Protein AF-A0A0M2JS76-F1 (afdb_monomer_lite)

Foldseek 3Di:
DVLQLVLLLVCLVCPPNQDDLVSQLVSQLVVCVVQDDADPLDDPVRVSVLSSVLSSVLSVVLNCVLVVVVVVDPDPCSSVVSSVVSSVSVCCCRVPVRVVVNVVVCVVPVNPDPPDPPPPPPPPDPPDDDDDDDD

pLDDT: mean 81.34, std 17.82, range [35.88, 96.5]

Structure (mmCIF, N/CA/C/O backbone):
data_AF-A0A0M2JS76-F1
#
_entry.id   AF-A0A0M2JS76-F1
#
loop_
_atom_site.group_PDB
_atom_site.id
_atom_site.type_symbol
_atom_site.label_atom_id
_atom_site.label_alt_id
_atom_site.label_comp_id
_atom_site.label_asym_id
_atom_site.label_entity_id
_atom_site.label_seq_id
_atom_site.pdbx_PDB_ins_code
_atom_site.Cartn_x
_atom_site.Cartn_y
_atom_site.Cartn_z
_atom_site.occupancy
_atom_site.B_iso_or_equiv
_atom_site.auth_seq_id
_atom_site.auth_comp_id
_atom_site.auth_asym_id
_atom_site.auth_atom_id
_atom_site.pdbx_PDB_model_num
ATOM 1 N N . MET A 1 1 ? -1.714 -12.093 -1.430 1.00 73.75 1 MET A N 1
ATOM 2 C CA . MET A 1 1 ? -0.597 -12.283 -2.378 1.00 73.75 1 MET A CA 1
ATOM 3 C C . MET A 1 1 ? -0.958 -11.933 -3.815 1.00 73.75 1 MET A C 1
ATOM 5 O O . MET A 1 1 ? -0.377 -10.975 -4.280 1.00 73.75 1 MET A O 1
ATOM 9 N N . ILE A 1 2 ? -1.942 -12.559 -4.484 1.00 87.44 2 ILE A N 1
ATOM 10 C CA . ILE A 1 2 ? -2.278 -12.223 -5.897 1.00 87.44 2 ILE A CA 1
ATOM 11 C C . ILE A 1 2 ? -2.470 -10.710 -6.124 1.00 87.44 2 ILE A C 1
ATOM 13 O O . ILE A 1 2 ? -1.855 -10.136 -7.005 1.00 87.44 2 ILE A O 1
ATOM 17 N N . ARG A 1 3 ? -3.217 -10.028 -5.245 1.00 90.50 3 ARG A N 1
ATOM 18 C CA . ARG A 1 3 ? -3.436 -8.573 -5.348 1.00 90.50 3 ARG A CA 1
ATOM 19 C C . ARG A 1 3 ? -2.178 -7.714 -5.178 1.00 90.50 3 ARG A C 1
ATOM 21 O O . ARG A 1 3 ? -2.154 -6.595 -5.672 1.00 90.50 3 ARG A O 1
ATOM 28 N N . VAL A 1 4 ? -1.184 -8.210 -4.439 1.00 92.38 4 VAL A N 1
ATOM 29 C CA . VAL A 1 4 ? 0.102 -7.524 -4.252 1.00 92.38 4 VAL A CA 1
ATOM 30 C C . VAL A 1 4 ? 0.914 -7.634 -5.536 1.00 92.38 4 VAL A C 1
ATOM 32 O O . VAL A 1 4 ? 1.360 -6.610 -6.041 1.00 92.38 4 VAL A O 1
ATOM 35 N N . VAL A 1 5 ? 0.996 -8.844 -6.101 1.00 92.62 5 VAL A N 1
ATOM 36 C CA . VAL A 1 5 ? 1.643 -9.110 -7.395 1.00 92.62 5 VAL A CA 1
ATOM 37 C C . VAL A 1 5 ? 1.009 -8.255 -8.495 1.00 92.62 5 VAL A C 1
ATOM 39 O O . VAL A 1 5 ? 1.705 -7.478 -9.137 1.00 92.62 5 VAL A O 1
ATOM 42 N N . ASP A 1 6 ? -0.322 -8.281 -8.628 1.00 93.81 6 ASP A N 1
ATOM 43 C CA . ASP A 1 6 ? -1.038 -7.491 -9.640 1.00 93.81 6 ASP A CA 1
ATOM 44 C C . ASP A 1 6 ? -0.781 -5.977 -9.495 1.00 93.81 6 ASP A C 1
ATOM 46 O O . ASP A 1 6 ? -0.744 -5.238 -10.480 1.00 93.81 6 ASP A O 1
ATOM 50 N N . CYS A 1 7 ? -0.651 -5.481 -8.259 1.00 93.25 7 CYS A N 1
ATOM 51 C CA . CYS A 1 7 ? -0.357 -4.073 -7.999 1.00 93.25 7 CYS A CA 1
ATOM 52 C C . CYS A 1 7 ? 1.087 -3.729 -8.385 1.00 93.25 7 CYS A C 1
ATOM 54 O O . CYS A 1 7 ? 1.314 -2.731 -9.071 1.00 93.25 7 CYS A O 1
ATOM 56 N N . ALA A 1 8 ? 2.038 -4.575 -7.987 1.00 93.56 8 ALA A N 1
ATOM 57 C CA . ALA A 1 8 ? 3.456 -4.423 -8.283 1.00 93.56 8 ALA A CA 1
ATOM 58 C C . ALA A 1 8 ? 3.734 -4.452 -9.794 1.00 93.56 8 ALA A C 1
ATOM 60 O O . ALA A 1 8 ? 4.378 -3.537 -10.308 1.00 93.56 8 ALA A O 1
ATOM 61 N N . GLU A 1 9 ? 3.152 -5.411 -10.520 1.00 94.00 9 GLU A N 1
ATOM 62 C CA . GLU A 1 9 ? 3.277 -5.515 -11.979 1.00 94.00 9 GLU A CA 1
ATOM 63 C C . GLU A 1 9 ? 2.739 -4.264 -12.677 1.00 94.00 9 GLU A C 1
ATOM 65 O O . GLU A 1 9 ? 3.366 -3.718 -13.586 1.00 94.00 9 GLU A O 1
ATOM 70 N N . ARG A 1 10 ? 1.582 -3.760 -12.229 1.00 93.94 10 ARG A N 1
ATOM 71 C CA . ARG A 1 10 ? 0.999 -2.535 -12.787 1.00 93.94 10 ARG A CA 1
ATOM 72 C C . ARG A 1 10 ? 1.880 -1.318 -12.534 1.00 93.94 10 ARG A C 1
ATOM 74 O O . ARG A 1 10 ? 2.055 -0.517 -13.451 1.00 93.94 10 ARG A O 1
ATOM 81 N N . ILE A 1 11 ? 2.407 -1.171 -11.317 1.00 92.25 11 ILE A N 1
ATOM 82 C CA . ILE A 1 11 ? 3.304 -0.066 -10.957 1.00 92.25 11 ILE A CA 1
ATOM 83 C C . ILE A 1 11 ? 4.567 -0.118 -11.812 1.00 92.25 11 ILE A C 1
ATOM 85 O O . ILE A 1 11 ? 4.925 0.903 -12.392 1.00 92.25 11 ILE A O 1
ATOM 89 N N . ALA A 1 12 ? 5.180 -1.293 -11.957 1.00 90.81 12 ALA A N 1
ATOM 90 C CA . ALA A 1 12 ? 6.369 -1.487 -12.777 1.00 90.81 12 ALA A CA 1
ATOM 91 C C . ALA A 1 12 ? 6.117 -1.150 -14.255 1.00 90.81 12 ALA A C 1
ATOM 93 O O . ALA A 1 12 ? 6.834 -0.333 -14.829 1.00 90.81 12 ALA A O 1
ATOM 94 N N . ALA A 1 13 ? 5.048 -1.691 -14.848 1.00 90.94 13 ALA A N 1
ATOM 95 C CA . ALA A 1 13 ? 4.697 -1.453 -16.251 1.00 90.94 13 ALA A CA 1
ATOM 96 C C . ALA A 1 13 ? 4.314 0.009 -16.549 1.00 90.94 13 ALA A C 1
ATOM 98 O O . ALA A 1 13 ? 4.400 0.471 -17.686 1.00 90.94 13 ALA A O 1
ATOM 99 N N . GLY A 1 14 ? 3.838 0.745 -15.542 1.00 88.25 14 GLY A N 1
ATOM 100 C CA . GLY A 1 14 ? 3.462 2.151 -15.664 1.00 88.25 14 GLY A CA 1
ATOM 101 C C . GLY A 1 14 ? 4.459 3.125 -15.038 1.00 88.25 14 GLY A C 1
ATOM 102 O O . GLY A 1 14 ? 4.121 4.309 -14.906 1.00 88.25 14 GLY A O 1
ATOM 103 N N . TRP A 1 15 ? 5.633 2.656 -14.610 1.00 89.38 15 TRP A N 1
ATOM 104 C CA . TRP A 1 15 ? 6.589 3.468 -13.866 1.00 89.38 15 TRP A CA 1
ATOM 105 C C . TRP A 1 15 ? 7.077 4.657 -14.702 1.00 89.38 15 TRP A C 1
ATOM 107 O O . TRP A 1 15 ? 7.305 4.545 -15.906 1.00 89.38 15 TRP A O 1
ATOM 117 N N . GLY A 1 16 ? 7.160 5.839 -14.087 1.00 80.12 16 GLY A N 1
ATOM 118 C CA . GLY A 1 16 ? 7.561 7.082 -14.760 1.00 80.12 16 GLY A CA 1
ATOM 119 C C . GLY A 1 16 ? 6.549 7.673 -15.759 1.00 80.12 16 GLY A C 1
ATOM 120 O O . GLY A 1 16 ? 6.714 8.826 -16.158 1.00 80.12 16 GLY A O 1
ATOM 121 N N . GLN A 1 17 ? 5.492 6.942 -16.140 1.00 84.44 17 GLN A N 1
ATOM 122 C CA . GLN A 1 17 ? 4.456 7.420 -17.073 1.00 84.44 17 GLN A CA 1
ATOM 123 C C . GLN A 1 17 ? 3.084 7.603 -16.417 1.00 84.4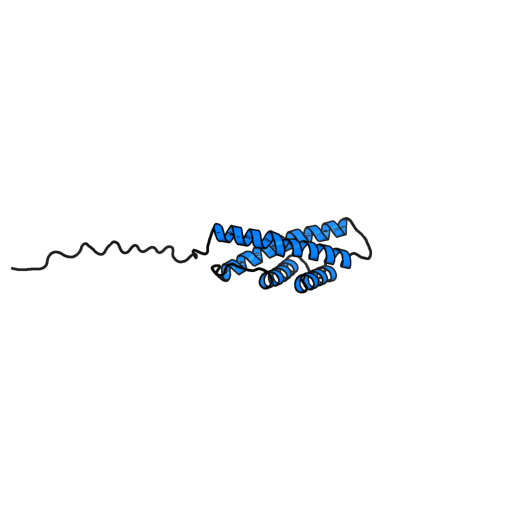4 17 GLN A C 1
ATOM 125 O O . GLN A 1 17 ? 2.454 8.646 -16.569 1.00 84.44 17 GLN A O 1
ATOM 130 N N . ASN A 1 18 ? 2.612 6.580 -15.702 1.00 84.81 18 ASN A N 1
ATOM 131 C CA . ASN A 1 18 ? 1.261 6.521 -15.134 1.00 84.81 18 ASN A CA 1
ATOM 132 C C . ASN A 1 18 ? 1.270 6.597 -13.603 1.00 84.81 18 ASN A C 1
ATOM 134 O O . ASN A 1 18 ? 0.274 6.992 -12.997 1.00 84.81 18 ASN A O 1
ATOM 138 N N . TYR A 1 19 ? 2.391 6.236 -12.979 1.00 83.19 19 TYR A N 1
ATOM 139 C CA . TYR A 1 19 ? 2.548 6.183 -11.528 1.00 83.19 19 TYR A CA 1
ATOM 140 C C . TYR A 1 19 ? 3.483 7.285 -11.027 1.00 83.19 19 TYR A C 1
ATOM 142 O O . TYR A 1 19 ? 4.589 7.032 -10.571 1.00 83.19 19 TYR A O 1
ATOM 150 N N . HIS A 1 20 ? 3.013 8.531 -11.094 1.00 80.94 20 HIS A N 1
ATOM 151 C CA . HIS A 1 20 ? 3.567 9.614 -10.273 1.00 80.94 20 HIS A CA 1
ATOM 152 C C . HIS A 1 20 ? 3.050 9.506 -8.831 1.00 80.94 20 HIS A C 1
ATOM 154 O O . HIS A 1 20 ? 2.024 8.861 -8.601 1.00 80.94 20 HIS A O 1
ATOM 160 N N . HIS A 1 21 ? 3.695 10.198 -7.882 1.00 87.31 21 HIS A N 1
ATOM 161 C CA . HIS A 1 21 ? 3.415 10.106 -6.436 1.00 87.31 21 HIS A CA 1
ATOM 162 C C . HIS A 1 21 ? 1.924 10.012 -6.075 1.00 87.31 21 HIS A C 1
ATOM 164 O O . HIS A 1 21 ? 1.509 9.091 -5.385 1.00 87.31 21 HIS A O 1
ATOM 170 N N . THR A 1 22 ? 1.077 10.909 -6.592 1.00 90.06 22 THR A N 1
ATOM 171 C CA . THR A 1 22 ? -0.364 10.909 -6.274 1.00 90.06 22 THR A CA 1
ATOM 172 C C . THR A 1 22 ? -1.107 9.673 -6.797 1.00 90.06 22 THR A C 1
ATOM 174 O O . THR A 1 22 ? -1.958 9.119 -6.099 1.00 90.06 22 THR A O 1
ATOM 177 N N . ALA A 1 23 ? -0.806 9.233 -8.021 1.00 91.75 23 ALA A N 1
ATOM 178 C CA . ALA A 1 23 ? -1.416 8.039 -8.606 1.00 91.75 23 ALA A CA 1
ATOM 179 C C . ALA A 1 23 ? -0.928 6.768 -7.894 1.00 91.75 23 ALA A C 1
ATOM 181 O O . ALA A 1 23 ? -1.717 5.859 -7.637 1.00 91.75 23 ALA A O 1
ATOM 182 N N . LEU A 1 24 ? 0.350 6.751 -7.507 1.00 92.88 24 LEU A N 1
ATOM 183 C CA . LEU A 1 24 ? 0.955 5.695 -6.709 1.00 92.88 24 LEU A CA 1
ATOM 184 C C . LEU A 1 24 ? 0.312 5.601 -5.320 1.00 92.88 24 LEU A C 1
ATOM 186 O O . LEU A 1 24 ? -0.191 4.543 -4.957 1.00 92.88 24 LEU A O 1
ATOM 190 N N . ALA A 1 25 ? 0.227 6.712 -4.586 1.00 95.50 25 ALA A N 1
ATOM 191 C CA . ALA A 1 25 ? -0.418 6.768 -3.274 1.00 95.50 25 ALA A CA 1
ATOM 192 C C . ALA A 1 25 ? -1.884 6.315 -3.333 1.00 95.50 25 ALA A C 1
ATOM 194 O O . ALA A 1 25 ? -2.356 5.617 -2.439 1.00 95.50 25 ALA A O 1
ATOM 195 N N . THR A 1 26 ? -2.599 6.649 -4.411 1.00 95.44 26 THR A N 1
ATOM 196 C CA . THR A 1 26 ? -3.975 6.177 -4.621 1.00 95.44 26 THR A CA 1
ATOM 197 C C . THR A 1 26 ? -4.022 4.656 -4.790 1.00 95.44 26 THR A C 1
ATOM 199 O O . THR A 1 26 ? -4.779 3.991 -4.088 1.00 95.44 26 THR A O 1
ATOM 202 N N . ALA A 1 27 ? -3.175 4.087 -5.653 1.00 94.88 27 ALA A N 1
ATOM 203 C CA . ALA A 1 27 ? -3.128 2.641 -5.878 1.00 94.88 27 ALA A CA 1
ATOM 204 C C . ALA A 1 27 ? -2.725 1.855 -4.618 1.00 94.88 27 ALA A C 1
ATOM 206 O O . ALA A 1 27 ? -3.304 0.807 -4.328 1.00 94.88 27 ALA A O 1
ATOM 207 N N . ILE A 1 28 ? -1.775 2.380 -3.841 1.00 95.81 28 ILE A N 1
ATOM 208 C CA . ILE A 1 28 ? -1.367 1.794 -2.560 1.00 95.81 28 ILE A CA 1
ATOM 209 C C . ILE A 1 28 ? -2.501 1.904 -1.533 1.00 95.81 28 ILE A C 1
ATOM 211 O O . ILE A 1 28 ? -2.754 0.955 -0.794 1.00 95.81 28 ILE A O 1
ATOM 215 N N . SER A 1 29 ? -3.227 3.025 -1.502 1.00 96.44 29 SER A N 1
ATOM 216 C CA . SER A 1 29 ? -4.373 3.190 -0.604 1.00 96.44 29 SER A CA 1
ATOM 217 C C . SER A 1 29 ? -5.474 2.174 -0.902 1.00 96.44 29 SER A C 1
ATOM 219 O O . SER A 1 29 ? -5.995 1.561 0.031 1.00 96.44 29 SER A O 1
ATOM 221 N N . ASP A 1 30 ? -5.786 1.947 -2.178 1.00 95.31 30 ASP A N 1
ATOM 222 C CA . ASP A 1 30 ? -6.735 0.913 -2.596 1.00 95.31 30 ASP A CA 1
ATOM 223 C C . ASP A 1 30 ? -6.256 -0.478 -2.155 1.00 95.31 30 ASP A C 1
ATOM 225 O O . ASP A 1 30 ? -7.002 -1.211 -1.505 1.00 95.31 30 ASP A O 1
ATOM 229 N N . LEU A 1 31 ? -4.982 -0.809 -2.404 1.00 95.31 31 LEU A N 1
ATOM 230 C CA . LEU A 1 31 ? -4.376 -2.072 -1.969 1.00 95.31 31 LEU A CA 1
ATOM 231 C C . LEU A 1 31 ? -4.495 -2.277 -0.448 1.00 95.31 31 LEU A C 1
ATOM 233 O O . LEU A 1 31 ? -4.861 -3.357 0.015 1.00 95.31 31 LEU A O 1
ATOM 237 N N . TYR A 1 32 ? -4.202 -1.243 0.335 1.00 95.25 32 TYR A N 1
ATOM 238 C CA . TYR A 1 32 ? -4.233 -1.294 1.794 1.00 95.25 32 TYR A CA 1
ATOM 239 C C . TYR A 1 32 ? -5.649 -1.401 2.357 1.00 95.25 32 TYR A C 1
ATOM 241 O O . TYR A 1 32 ? -5.867 -2.180 3.285 1.00 95.25 32 TYR A O 1
ATOM 249 N N . ASN A 1 33 ? -6.624 -0.690 1.784 1.00 92.25 33 ASN A N 1
ATOM 250 C CA . ASN A 1 33 ? -8.031 -0.812 2.185 1.00 92.25 33 ASN A CA 1
ATOM 251 C C . ASN A 1 33 ? -8.545 -2.250 2.064 1.00 92.25 33 ASN A C 1
ATOM 253 O O . ASN A 1 33 ? -9.407 -2.674 2.834 1.00 92.25 33 ASN A O 1
ATOM 257 N N . ASP A 1 34 ? -8.008 -2.991 1.103 1.00 92.12 34 ASP A N 1
ATOM 258 C CA . ASP A 1 34 ? -8.408 -4.358 0.826 1.00 92.12 34 ASP A CA 1
ATOM 259 C C . ASP A 1 34 ? -7.690 -5.413 1.671 1.00 92.12 34 ASP A C 1
ATOM 261 O O . ASP A 1 34 ? -8.224 -6.509 1.859 1.00 92.12 34 ASP A O 1
ATOM 265 N N . LEU A 1 35 ? -6.477 -5.117 2.143 1.00 92.81 35 LEU A N 1
ATOM 266 C CA . LEU A 1 35 ? -5.597 -6.112 2.763 1.00 92.81 35 LEU A CA 1
ATOM 267 C C . LEU A 1 35 ? -5.342 -5.874 4.256 1.00 92.81 35 LEU A C 1
ATOM 269 O O . LEU A 1 35 ? -5.049 -6.834 4.968 1.00 92.81 35 LEU A O 1
ATOM 273 N N . ILE A 1 36 ? -5.483 -4.645 4.760 1.00 92.00 36 ILE A N 1
ATOM 274 C CA . ILE A 1 36 ? -5.247 -4.351 6.178 1.00 92.00 36 ILE A CA 1
ATOM 275 C C . ILE A 1 36 ? -6.441 -4.793 7.029 1.00 92.00 36 ILE A C 1
ATOM 277 O O . ILE A 1 36 ? -7.582 -4.364 6.842 1.00 92.00 36 ILE A O 1
ATOM 281 N N . ALA A 1 37 ? -6.154 -5.589 8.058 1.00 91.69 37 ALA A N 1
ATOM 282 C CA . ALA A 1 37 ? -7.113 -5.908 9.103 1.00 91.69 37 ALA A CA 1
ATOM 283 C C . ALA A 1 37 ? -7.128 -4.810 10.179 1.00 91.69 37 ALA A C 1
ATOM 285 O O . ALA A 1 37 ? -6.224 -4.709 11.006 1.00 91.69 37 ALA A O 1
ATOM 286 N N . PHE A 1 38 ? -8.184 -3.995 10.194 1.00 90.12 38 PHE A N 1
ATOM 287 C CA . PHE A 1 38 ? -8.369 -2.966 11.218 1.00 90.12 38 PHE A CA 1
ATOM 288 C C . PHE A 1 38 ? -9.100 -3.487 12.465 1.00 90.12 38 PHE A C 1
ATOM 290 O O . PHE A 1 38 ? -10.005 -4.321 12.351 1.00 90.12 38 PHE A O 1
ATOM 297 N N . PRO A 1 39 ? -8.816 -2.928 13.657 1.00 89.88 39 PRO A N 1
ATOM 298 C CA . PRO A 1 39 ? -9.598 -3.189 14.855 1.00 89.88 39 PRO A CA 1
ATOM 299 C C . PRO A 1 39 ? -11.070 -2.819 14.650 1.00 89.88 39 PRO A C 1
ATOM 301 O O . PRO A 1 39 ? -11.398 -1.753 14.121 1.00 89.88 39 PRO A O 1
ATOM 304 N N . ALA A 1 40 ? -11.980 -3.663 15.144 1.00 87.50 40 ALA A N 1
ATOM 305 C CA . ALA A 1 40 ? -13.421 -3.428 15.022 1.00 87.50 40 ALA A CA 1
ATOM 306 C C . ALA A 1 40 ? -13.865 -2.100 15.665 1.00 87.50 40 ALA A C 1
ATOM 308 O O . ALA A 1 40 ? -14.782 -1.452 15.165 1.00 87.50 40 ALA A O 1
ATOM 309 N N . ALA A 1 41 ? -13.180 -1.677 16.733 1.00 86.81 41 ALA A N 1
ATOM 310 C CA . ALA A 1 41 ? -13.450 -0.433 17.447 1.00 86.81 41 ALA A CA 1
ATOM 311 C C . ALA A 1 41 ? -13.074 0.834 16.657 1.00 86.81 41 ALA A C 1
ATOM 313 O O . ALA A 1 41 ? -13.557 1.917 16.980 1.00 86.81 41 ALA A O 1
ATOM 314 N N . TRP A 1 42 ? -12.231 0.730 15.622 1.00 88.56 42 TRP A N 1
ATOM 315 C CA . TRP A 1 42 ? -11.833 1.904 14.850 1.00 88.56 42 TRP A CA 1
ATOM 316 C C . TRP A 1 42 ? -12.976 2.384 13.955 1.00 88.56 42 TRP A C 1
ATOM 318 O O . TRP A 1 42 ? -13.470 1.597 13.141 1.00 88.56 42 TRP A O 1
ATOM 328 N N . PRO A 1 43 ? -13.373 3.664 14.038 1.00 88.56 43 PRO A N 1
ATOM 329 C CA . PRO A 1 43 ? -14.393 4.216 13.160 1.00 88.56 43 PRO A CA 1
ATOM 330 C C . PRO A 1 43 ? -13.871 4.380 11.718 1.00 88.56 43 PRO A C 1
ATOM 332 O O . PRO A 1 43 ? -12.661 4.511 11.514 1.00 88.56 43 PRO A O 1
ATOM 335 N N . PRO A 1 44 ? -14.760 4.437 10.703 1.00 90.25 44 PRO A N 1
ATOM 336 C CA . PRO A 1 44 ? -14.356 4.509 9.295 1.00 90.25 44 PRO A CA 1
ATOM 337 C C . PRO A 1 44 ? -13.408 5.669 8.966 1.00 90.25 44 PRO A C 1
ATOM 339 O O . PRO A 1 44 ? -12.418 5.470 8.276 1.00 90.25 44 PRO A O 1
ATOM 342 N N . HIS A 1 45 ? -13.649 6.866 9.512 1.00 88.88 45 HIS A N 1
ATOM 343 C CA . HIS A 1 45 ? -12.789 8.029 9.257 1.00 88.88 45 HIS A CA 1
ATOM 344 C C . HIS A 1 45 ? -11.350 7.820 9.753 1.00 88.88 45 HIS A C 1
ATOM 346 O O . HIS A 1 45 ? -10.408 8.265 9.104 1.00 88.88 45 HIS A O 1
ATOM 352 N N . ARG A 1 46 ? -11.170 7.098 10.866 1.00 90.56 46 ARG A N 1
ATOM 353 C CA . ARG A 1 46 ? -9.848 6.774 11.406 1.00 90.56 46 ARG A CA 1
ATOM 354 C C . ARG A 1 46 ? -9.125 5.757 10.532 1.00 90.56 46 ARG A C 1
ATOM 356 O O . ARG A 1 46 ? -7.957 5.959 10.224 1.00 90.56 46 ARG A O 1
ATOM 363 N N . ARG A 1 47 ? -9.825 4.707 10.085 1.00 92.81 47 ARG A N 1
ATOM 364 C CA . ARG A 1 47 ? -9.276 3.725 9.130 1.00 92.81 47 ARG A CA 1
ATOM 365 C C . ARG A 1 47 ? -8.843 4.408 7.834 1.00 92.81 47 ARG A C 1
ATOM 367 O O . ARG A 1 47 ? -7.732 4.176 7.371 1.00 92.81 47 ARG A O 1
ATOM 374 N N . ASN A 1 48 ? -9.671 5.314 7.313 1.00 93.19 48 ASN A N 1
ATOM 375 C CA . ASN A 1 48 ? -9.352 6.089 6.115 1.00 93.19 48 ASN A CA 1
ATOM 376 C C . ASN A 1 48 ? -8.119 6.973 6.335 1.00 93.19 48 ASN A C 1
ATOM 378 O O . ASN A 1 48 ? -7.204 6.951 5.521 1.00 93.19 48 ASN A O 1
ATOM 382 N N . SER A 1 49 ? -8.059 7.711 7.448 1.00 92.44 49 SER A N 1
ATOM 383 C CA . SER A 1 49 ? -6.909 8.566 7.761 1.00 92.44 49 SER A CA 1
ATOM 384 C C . SER A 1 49 ? -5.615 7.766 7.913 1.00 92.44 49 SER A C 1
ATOM 386 O O . SER A 1 49 ? -4.578 8.202 7.420 1.00 92.44 49 SER A O 1
ATOM 388 N N . PHE A 1 50 ? -5.668 6.602 8.570 1.00 93.94 50 PHE A N 1
ATOM 389 C CA . PHE A 1 50 ? -4.517 5.707 8.690 1.00 93.94 50 PHE A CA 1
ATOM 390 C C . PHE A 1 50 ? -4.061 5.216 7.318 1.00 93.94 50 PHE A C 1
ATOM 392 O O . PHE A 1 50 ? -2.888 5.336 6.982 1.00 93.94 50 PHE A O 1
ATOM 399 N N . THR A 1 51 ? -4.997 4.703 6.517 1.00 95.62 51 THR A N 1
ATOM 400 C CA . THR A 1 51 ? -4.704 4.127 5.200 1.00 95.62 51 THR A CA 1
ATOM 401 C C . THR A 1 51 ? -4.102 5.166 4.265 1.00 95.62 51 THR A C 1
ATOM 403 O O . THR A 1 51 ? -3.102 4.883 3.617 1.00 95.62 51 THR A O 1
ATOM 406 N N . LEU A 1 52 ? -4.664 6.377 4.226 1.00 94.88 52 LEU A N 1
ATOM 407 C CA . LEU A 1 52 ? -4.148 7.466 3.397 1.00 94.88 52 LEU A CA 1
ATOM 408 C C . LEU A 1 52 ? -2.740 7.888 3.827 1.00 94.88 52 LEU A C 1
ATOM 410 O O . LEU A 1 52 ? -1.867 8.027 2.979 1.00 94.88 52 LEU A O 1
ATOM 414 N N . GLY A 1 53 ? -2.497 8.046 5.132 1.00 95.00 53 GLY A N 1
ATOM 415 C CA . GLY A 1 53 ? -1.170 8.411 5.635 1.00 95.00 53 GLY A CA 1
ATOM 416 C C . GLY A 1 53 ? -0.121 7.321 5.391 1.00 95.00 53 GLY A C 1
ATOM 417 O O . GLY A 1 53 ? 1.007 7.618 4.996 1.00 95.00 53 GLY A O 1
ATOM 418 N N . ALA A 1 54 ? -0.496 6.055 5.588 1.00 95.31 54 ALA A N 1
ATOM 419 C CA . ALA A 1 54 ? 0.366 4.914 5.299 1.00 95.31 54 ALA A CA 1
ATOM 420 C C . ALA A 1 54 ? 0.676 4.804 3.801 1.00 95.31 54 ALA A C 1
ATOM 422 O O . ALA A 1 54 ? 1.826 4.579 3.436 1.00 95.31 54 ALA A O 1
ATOM 423 N N . ALA A 1 55 ? -0.324 5.000 2.940 1.00 96.50 55 ALA A N 1
ATOM 424 C CA . ALA A 1 55 ? -0.158 4.941 1.494 1.00 96.50 55 ALA A CA 1
ATOM 425 C C . ALA A 1 55 ? 0.693 6.093 0.945 1.00 96.50 55 ALA A C 1
ATOM 427 O O . ALA A 1 55 ? 1.511 5.864 0.062 1.00 96.50 55 ALA A O 1
ATOM 428 N N . ASP A 1 56 ? 0.549 7.307 1.482 1.00 96.31 56 ASP A N 1
ATOM 429 C CA . ASP A 1 56 ? 1.385 8.454 1.106 1.00 96.31 56 ASP A CA 1
ATOM 430 C C . ASP A 1 56 ? 2.853 8.239 1.501 1.00 96.31 56 ASP A C 1
ATOM 432 O O . ASP A 1 56 ? 3.753 8.431 0.686 1.00 96.31 56 ASP A O 1
ATOM 436 N N . THR A 1 57 ? 3.091 7.736 2.719 1.00 95.75 57 THR A N 1
ATOM 437 C CA . THR A 1 57 ? 4.447 7.373 3.170 1.00 95.75 57 THR A CA 1
ATOM 438 C C . THR A 1 57 ? 5.044 6.293 2.271 1.00 95.75 57 THR A C 1
ATOM 440 O O . THR A 1 57 ? 6.172 6.428 1.802 1.00 95.75 57 THR A O 1
ATOM 443 N N . ALA A 1 58 ? 4.266 5.249 1.983 1.00 96.00 58 ALA A N 1
ATOM 444 C CA . ALA A 1 58 ? 4.714 4.149 1.148 1.00 96.00 58 ALA A CA 1
ATOM 445 C C . ALA A 1 58 ? 4.978 4.572 -0.301 1.00 96.00 58 ALA A C 1
ATOM 447 O O . ALA A 1 58 ? 5.927 4.099 -0.914 1.00 96.00 58 ALA A O 1
ATOM 448 N N . ALA A 1 59 ? 4.188 5.502 -0.841 1.00 95.75 59 ALA A N 1
ATOM 449 C CA . ALA A 1 59 ? 4.434 6.073 -2.158 1.00 95.75 59 ALA A CA 1
ATOM 450 C C . ALA A 1 59 ? 5.753 6.856 -2.206 1.00 95.75 59 ALA A C 1
ATOM 452 O O . ALA A 1 59 ? 6.496 6.706 -3.174 1.00 95.75 59 ALA A O 1
ATOM 453 N N . CYS A 1 60 ? 6.081 7.631 -1.165 1.00 95.06 60 CYS A N 1
ATOM 454 C CA . CYS A 1 60 ? 7.376 8.310 -1.066 1.00 95.06 60 CYS A CA 1
ATOM 455 C C . CYS A 1 60 ? 8.533 7.301 -1.060 1.00 95.06 60 CYS A C 1
ATOM 457 O O . CYS A 1 60 ? 9.440 7.402 -1.882 1.00 95.06 60 CYS A O 1
ATOM 459 N N . GLU A 1 61 ? 8.484 6.322 -0.154 1.00 95.31 61 GLU A N 1
ATOM 460 C CA . GLU A 1 61 ? 9.546 5.321 0.009 1.00 95.31 61 GLU A CA 1
ATOM 461 C C . GLU A 1 61 ? 9.734 4.473 -1.250 1.00 95.31 61 GLU A C 1
ATOM 463 O O . GLU A 1 61 ? 10.860 4.295 -1.711 1.00 95.31 61 GLU A O 1
ATOM 468 N N . LEU A 1 62 ? 8.634 3.992 -1.835 1.00 94.12 62 LEU A N 1
ATOM 469 C CA . LEU A 1 62 ? 8.679 3.190 -3.048 1.00 94.12 62 LEU A CA 1
ATOM 470 C C . LEU A 1 62 ? 9.170 4.012 -4.243 1.00 94.12 62 LEU A C 1
ATOM 472 O O . LEU A 1 62 ? 9.924 3.491 -5.055 1.00 94.12 62 LEU A O 1
ATOM 476 N N . THR A 1 63 ? 8.811 5.297 -4.334 1.00 93.62 63 THR A N 1
ATOM 477 C CA . THR A 1 63 ? 9.346 6.169 -5.391 1.00 93.62 63 THR A CA 1
ATOM 478 C C . THR A 1 63 ? 10.857 6.276 -5.299 1.00 93.62 63 THR A C 1
ATOM 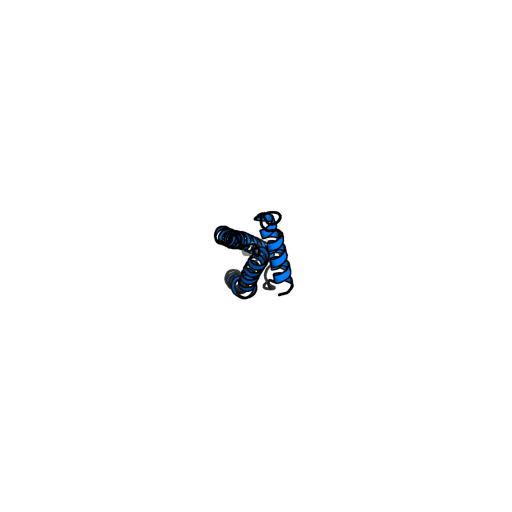480 O O . THR A 1 63 ? 11.540 6.035 -6.288 1.00 93.62 63 THR A O 1
ATOM 483 N N . THR A 1 64 ? 11.383 6.553 -4.105 1.00 93.06 64 THR A N 1
ATOM 484 C CA . THR A 1 64 ? 12.832 6.587 -3.884 1.00 93.06 64 THR A CA 1
ATOM 485 C C . THR A 1 64 ? 13.481 5.245 -4.212 1.00 93.06 64 THR A C 1
ATOM 487 O O . THR A 1 64 ? 14.472 5.221 -4.930 1.00 93.06 64 THR A O 1
ATOM 490 N N . LEU A 1 65 ? 12.905 4.129 -3.758 1.00 92.44 65 LEU A N 1
ATOM 491 C CA . LEU A 1 65 ? 13.448 2.793 -4.015 1.00 92.44 65 LEU A CA 1
ATOM 492 C C . LEU A 1 65 ? 13.554 2.480 -5.516 1.00 92.44 65 LEU A C 1
ATOM 494 O O . LEU A 1 65 ? 14.566 1.942 -5.964 1.00 92.44 65 LEU A O 1
ATOM 498 N N . LEU A 1 66 ? 12.506 2.786 -6.284 1.00 90.94 66 LEU A N 1
ATOM 499 C CA . LEU A 1 66 ? 12.467 2.496 -7.716 1.00 90.94 66 LEU A CA 1
ATOM 500 C C . LEU A 1 66 ? 13.361 3.455 -8.514 1.00 90.94 66 LEU A C 1
ATOM 502 O O . LEU A 1 66 ? 14.057 3.001 -9.422 1.00 90.94 66 LEU A O 1
ATOM 506 N N . ASP A 1 67 ? 13.403 4.741 -8.158 1.00 89.25 67 ASP A N 1
ATOM 507 C CA . ASP A 1 67 ? 14.295 5.715 -8.799 1.00 89.25 67 ASP A CA 1
ATOM 508 C C . ASP A 1 67 ? 15.774 5.398 -8.519 1.00 89.25 67 ASP A C 1
ATOM 510 O O . ASP A 1 67 ? 16.570 5.340 -9.456 1.00 89.25 67 ASP A O 1
ATOM 514 N N . ASP A 1 68 ? 16.137 5.075 -7.272 1.00 90.25 68 ASP A N 1
ATOM 515 C CA . ASP A 1 68 ? 17.503 4.669 -6.906 1.00 90.25 68 ASP A CA 1
ATOM 516 C C . ASP A 1 68 ? 17.938 3.408 -7.675 1.00 90.25 68 ASP A C 1
ATOM 518 O O . ASP A 1 68 ? 19.094 3.282 -8.103 1.00 90.25 68 ASP A O 1
ATOM 522 N N . TYR A 1 69 ? 17.009 2.465 -7.879 1.00 89.06 69 TYR A N 1
ATOM 523 C CA . TYR A 1 69 ? 17.268 1.269 -8.674 1.00 89.06 69 TYR A CA 1
ATOM 524 C C . TYR A 1 69 ? 17.537 1.611 -10.145 1.00 89.06 69 TYR A C 1
ATOM 526 O O . TYR A 1 69 ? 18.505 1.106 -10.718 1.00 89.06 69 TYR A O 1
ATOM 534 N N . LEU A 1 70 ? 16.730 2.487 -10.749 1.00 86.44 70 LEU A N 1
ATOM 535 C CA . LEU A 1 70 ? 16.908 2.932 -12.135 1.00 86.44 70 LEU A CA 1
ATOM 536 C C . LEU A 1 70 ? 18.204 3.712 -12.349 1.00 86.44 70 LEU A C 1
ATOM 538 O O . LEU A 1 70 ? 18.903 3.479 -13.335 1.00 86.44 70 LEU A O 1
ATOM 542 N N . ASP A 1 71 ? 18.544 4.604 -11.421 1.00 85.69 71 ASP A N 1
ATOM 543 C CA . ASP A 1 71 ? 19.780 5.386 -11.481 1.00 85.69 71 ASP A CA 1
ATOM 544 C C . ASP A 1 71 ? 21.021 4.488 -11.372 1.00 85.69 71 ASP A C 1
ATOM 546 O O . ASP A 1 71 ? 22.067 4.772 -11.964 1.00 85.69 71 ASP A O 1
ATOM 550 N N . THR A 1 72 ? 20.903 3.370 -10.651 1.00 83.88 72 THR A N 1
ATOM 551 C CA . THR A 1 72 ? 21.992 2.400 -10.483 1.00 83.88 72 THR A CA 1
ATOM 552 C C . THR A 1 72 ? 22.093 1.418 -11.656 1.00 83.88 72 THR A C 1
ATOM 554 O O . THR A 1 72 ? 23.200 0.996 -12.010 1.00 83.88 72 THR A O 1
ATOM 557 N N . TYR A 1 73 ? 20.970 1.045 -12.279 1.00 75.00 73 TYR A N 1
ATOM 558 C CA . TYR A 1 73 ? 20.903 -0.034 -13.267 1.00 75.00 73 TYR A CA 1
ATOM 559 C C . TYR A 1 73 ? 20.205 0.389 -14.566 1.00 75.00 73 TYR A C 1
ATOM 561 O O . TYR A 1 73 ? 18.989 0.527 -14.638 1.00 75.00 73 TYR A O 1
ATOM 569 N N . ILE A 1 74 ? 20.984 0.470 -15.650 1.00 62.97 74 ILE A N 1
ATOM 570 C CA . ILE A 1 74 ? 20.493 0.697 -17.019 1.00 62.97 74 ILE A CA 1
ATOM 571 C C . ILE A 1 74 ? 20.440 -0.655 -17.752 1.00 62.97 74 ILE A C 1
ATOM 573 O O . ILE A 1 74 ? 21.226 -0.904 -18.667 1.00 62.97 74 ILE A O 1
ATOM 577 N N . ASP A 1 75 ? 19.584 -1.581 -17.312 1.00 63.03 75 ASP A N 1
ATOM 578 C CA . ASP A 1 75 ? 19.395 -2.872 -17.996 1.00 63.03 75 ASP A CA 1
ATOM 579 C C . ASP A 1 75 ? 18.051 -2.928 -18.743 1.00 63.03 75 ASP A C 1
ATOM 581 O O . ASP A 1 75 ? 17.059 -2.301 -18.397 1.00 63.03 75 ASP A O 1
ATOM 585 N N . SER A 1 76 ? 18.013 -3.731 -19.793 1.00 61.88 76 SER A N 1
ATOM 586 C CA . SER A 1 76 ? 16.854 -4.057 -20.621 1.00 61.88 76 SER A CA 1
ATOM 587 C C . SER A 1 76 ? 15.765 -4.895 -19.927 1.00 61.88 76 SER A C 1
ATOM 589 O O . SER A 1 76 ? 14.709 -5.097 -20.521 1.00 61.88 76 SER A O 1
ATOM 591 N N . LYS A 1 77 ? 15.990 -5.377 -18.693 1.00 67.56 77 LYS A N 1
ATOM 592 C CA . LYS A 1 77 ? 15.024 -6.154 -17.880 1.00 67.56 77 LYS A CA 1
ATOM 593 C C . LYS A 1 77 ? 14.437 -5.392 -16.685 1.00 67.56 77 LYS A C 1
ATOM 595 O O . LYS A 1 77 ? 13.991 -5.994 -15.713 1.00 67.56 77 LYS A O 1
ATOM 600 N N . VAL A 1 78 ? 14.457 -4.067 -16.747 1.00 73.88 78 VAL A N 1
ATOM 601 C CA . VAL A 1 78 ? 14.058 -3.191 -15.641 1.00 73.88 78 VAL A CA 1
ATOM 602 C C . VAL A 1 78 ? 12.639 -3.468 -15.128 1.00 73.88 78 VAL A C 1
ATOM 604 O O . VAL A 1 78 ? 12.461 -3.498 -13.920 1.00 73.88 78 VAL A O 1
ATOM 607 N N . GLU A 1 79 ? 11.653 -3.744 -15.986 1.00 77.56 79 GLU A N 1
ATOM 608 C CA . GLU A 1 79 ? 10.259 -3.944 -15.543 1.00 77.56 79 GLU A CA 1
ATOM 609 C C . GLU A 1 79 ? 10.087 -5.135 -14.583 1.00 77.56 79 GLU A C 1
ATOM 611 O O . GLU A 1 79 ? 9.491 -4.972 -13.519 1.00 77.56 79 GLU A O 1
ATOM 616 N N . ASP A 1 80 ? 10.667 -6.300 -14.898 1.00 83.44 80 ASP A N 1
ATOM 617 C CA . ASP A 1 80 ? 10.601 -7.485 -14.026 1.00 83.44 80 ASP A CA 1
ATOM 618 C C . ASP A 1 80 ? 11.246 -7.200 -12.658 1.00 83.44 80 ASP A C 1
ATOM 620 O O . ASP A 1 80 ? 10.721 -7.585 -11.611 1.00 83.44 80 ASP A O 1
ATOM 624 N N . SER A 1 81 ? 12.372 -6.480 -12.655 1.00 86.31 81 SER A N 1
ATOM 625 C CA . SER A 1 81 ? 13.072 -6.098 -11.428 1.00 86.31 81 SER A CA 1
ATOM 626 C C . SER A 1 81 ? 12.300 -5.067 -10.603 1.00 86.31 81 SER A C 1
ATOM 628 O O . SER A 1 81 ? 12.236 -5.197 -9.383 1.00 86.31 81 SER A O 1
ATOM 630 N N . LEU A 1 82 ? 11.693 -4.062 -11.244 1.00 89.00 82 LEU A N 1
ATOM 631 C CA . LEU A 1 82 ? 10.853 -3.070 -10.566 1.00 89.00 82 LEU A CA 1
ATOM 632 C C . LEU A 1 82 ? 9.621 -3.734 -9.945 1.00 89.00 82 LEU A C 1
ATOM 634 O O . LEU A 1 82 ? 9.258 -3.408 -8.816 1.00 89.00 82 LEU A O 1
ATOM 638 N N . SER A 1 83 ? 9.011 -4.692 -10.651 1.00 91.81 83 SER A N 1
ATOM 639 C CA . SER A 1 83 ? 7.875 -5.455 -10.130 1.00 91.81 83 SER A CA 1
ATOM 640 C C . SER A 1 83 ? 8.285 -6.268 -8.907 1.00 91.81 83 SER A C 1
ATOM 642 O O . SER A 1 83 ? 7.621 -6.204 -7.877 1.00 91.81 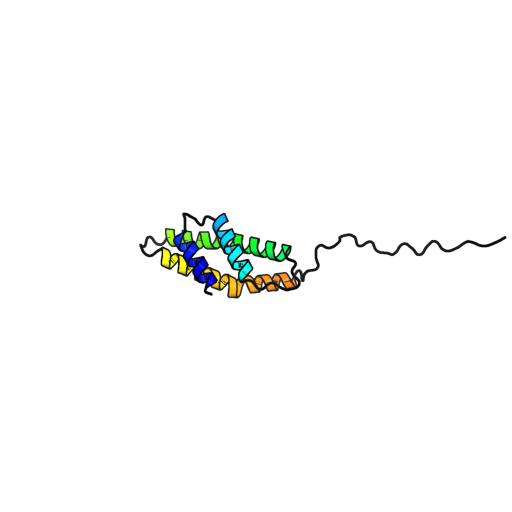83 SER A O 1
ATOM 644 N N . MET A 1 84 ? 9.413 -6.978 -8.981 1.00 92.38 84 MET A N 1
ATOM 645 C CA . MET A 1 84 ? 9.924 -7.759 -7.854 1.00 92.38 84 MET A CA 1
ATOM 646 C C . MET A 1 84 ? 10.237 -6.878 -6.633 1.00 92.38 84 MET A C 1
ATOM 648 O O . MET A 1 84 ? 9.904 -7.253 -5.511 1.00 92.38 84 MET A O 1
ATOM 652 N N . LEU A 1 85 ? 10.838 -5.701 -6.837 1.00 92.38 85 LEU A N 1
ATOM 653 C CA . LEU A 1 85 ? 11.128 -4.748 -5.758 1.00 92.38 85 LEU A CA 1
ATOM 654 C C . LEU A 1 85 ? 9.854 -4.194 -5.116 1.00 92.38 85 LEU A C 1
ATOM 656 O O . LEU A 1 85 ? 9.760 -4.130 -3.891 1.00 92.38 85 LEU A O 1
ATOM 660 N N . ALA A 1 86 ? 8.873 -3.806 -5.931 1.00 93.38 86 ALA A N 1
ATOM 661 C CA . ALA A 1 86 ? 7.594 -3.319 -5.432 1.00 93.38 86 ALA A CA 1
ATOM 662 C C . ALA A 1 86 ? 6.837 -4.414 -4.666 1.00 93.38 86 ALA A C 1
ATOM 664 O O . ALA A 1 86 ? 6.268 -4.142 -3.610 1.00 93.38 86 ALA A O 1
ATOM 665 N N . GLU A 1 87 ? 6.857 -5.655 -5.158 1.00 95.00 87 GLU A N 1
ATOM 666 C CA . GLU A 1 87 ? 6.245 -6.795 -4.477 1.00 95.00 87 GLU A CA 1
ATOM 667 C C . GLU A 1 87 ? 6.882 -7.043 -3.105 1.00 95.00 87 GLU A C 1
ATOM 669 O O . GLU A 1 87 ? 6.159 -7.094 -2.109 1.00 95.00 87 GLU A O 1
ATOM 674 N N . ASP A 1 88 ? 8.212 -7.152 -3.039 1.00 95.31 88 ASP A N 1
ATOM 675 C CA . ASP A 1 88 ? 8.940 -7.402 -1.787 1.00 95.31 88 ASP A CA 1
ATOM 676 C C . ASP A 1 88 ? 8.668 -6.299 -0.754 1.00 95.31 88 ASP A C 1
ATOM 678 O O . ASP A 1 88 ? 8.333 -6.573 0.404 1.00 95.31 88 ASP A O 1
ATOM 682 N N . TYR A 1 89 ? 8.682 -5.042 -1.209 1.00 95.12 89 TYR A N 1
ATOM 683 C CA . TYR A 1 89 ? 8.328 -3.889 -0.390 1.00 95.12 89 TYR A CA 1
ATOM 684 C C . TYR A 1 89 ? 6.905 -4.000 0.180 1.00 95.12 89 TYR A C 1
ATOM 686 O O . TYR A 1 89 ? 6.697 -3.826 1.385 1.00 95.12 89 TYR A O 1
ATOM 694 N N . PHE A 1 90 ? 5.911 -4.324 -0.652 1.00 95.12 90 PHE A N 1
ATOM 695 C CA . PHE A 1 90 ? 4.527 -4.449 -0.195 1.00 95.12 90 PHE A CA 1
ATOM 696 C C . PHE A 1 90 ? 4.299 -5.646 0.724 1.00 95.12 90 PHE A C 1
ATOM 698 O O . PHE A 1 90 ? 3.508 -5.530 1.662 1.00 95.12 90 PHE A O 1
ATOM 705 N N . ILE A 1 91 ? 4.966 -6.776 0.483 1.00 94.75 91 ILE A N 1
ATOM 706 C CA . ILE A 1 91 ? 4.885 -7.946 1.365 1.00 94.75 91 ILE A CA 1
ATOM 707 C C . ILE A 1 91 ? 5.368 -7.561 2.761 1.00 94.75 91 ILE A C 1
ATOM 709 O O . ILE A 1 91 ? 4.640 -7.774 3.730 1.00 94.75 91 ILE A O 1
ATOM 713 N N . TRP A 1 92 ? 6.533 -6.917 2.868 1.00 93.50 92 TRP A N 1
ATOM 714 C CA . TRP A 1 92 ? 7.043 -6.469 4.163 1.00 93.50 92 TRP A CA 1
ATOM 715 C C . TRP A 1 92 ? 6.101 -5.464 4.848 1.00 93.50 92 TRP A C 1
ATOM 717 O O . TRP A 1 92 ? 5.794 -5.604 6.035 1.00 93.50 92 TRP A O 1
ATOM 727 N N . GLN A 1 93 ? 5.577 -4.488 4.102 1.00 94.19 93 GLN A N 1
ATOM 728 C CA . GLN A 1 93 ? 4.617 -3.517 4.635 1.00 94.19 93 GLN A CA 1
ATOM 729 C C . GLN A 1 93 ? 3.370 -4.198 5.212 1.00 94.19 93 GLN A C 1
ATOM 731 O O . GLN A 1 93 ? 2.942 -3.874 6.319 1.00 94.19 93 GLN A O 1
ATOM 736 N N . ILE A 1 94 ? 2.773 -5.129 4.468 1.00 93.38 94 ILE A N 1
ATOM 737 C CA . ILE A 1 94 ? 1.481 -5.734 4.811 1.00 93.38 94 ILE A CA 1
ATOM 738 C C . ILE A 1 94 ? 1.615 -6.797 5.902 1.00 93.38 94 ILE A C 1
ATOM 740 O O . ILE A 1 94 ? 0.744 -6.866 6.771 1.00 93.38 94 ILE A O 1
ATOM 744 N N . ASP A 1 95 ? 2.678 -7.600 5.878 1.00 92.88 95 ASP A N 1
ATOM 745 C CA . ASP A 1 95 ? 2.828 -8.724 6.805 1.00 92.88 95 ASP A CA 1
ATOM 746 C C . ASP A 1 95 ? 3.469 -8.311 8.138 1.00 92.88 95 ASP A C 1
ATOM 748 O O . ASP A 1 95 ? 3.178 -8.930 9.164 1.00 92.88 95 ASP A O 1
ATOM 752 N N . ASP A 1 96 ? 4.298 -7.261 8.147 1.00 92.06 96 ASP A N 1
ATOM 753 C CA . ASP A 1 96 ? 5.090 -6.870 9.320 1.00 92.06 96 ASP A CA 1
ATOM 754 C C . ASP A 1 96 ? 4.773 -5.441 9.791 1.00 92.06 96 ASP A C 1
ATOM 756 O O . ASP A 1 96 ? 4.247 -5.238 10.893 1.00 92.06 96 ASP A O 1
ATOM 760 N N . LEU A 1 97 ? 5.017 -4.432 8.946 1.00 92.06 97 LEU A N 1
ATOM 761 C CA . LEU A 1 97 ? 4.998 -3.037 9.398 1.00 92.06 97 LEU A CA 1
ATOM 762 C C . LEU A 1 97 ? 3.592 -2.537 9.759 1.00 92.06 97 LEU A C 1
ATOM 764 O O . LEU A 1 97 ? 3.380 -1.945 10.822 1.00 92.06 97 LEU A O 1
ATOM 768 N N . LEU A 1 98 ? 2.618 -2.725 8.870 1.00 93.19 98 LEU A N 1
ATOM 769 C CA . LEU A 1 98 ? 1.267 -2.195 9.043 1.00 93.19 98 LEU A CA 1
ATOM 770 C C . LEU A 1 98 ? 0.525 -2.864 10.207 1.00 93.19 98 LEU A C 1
ATOM 772 O O . LEU A 1 98 ? -0.058 -2.124 11.005 1.00 93.19 98 LEU A O 1
ATOM 776 N N . PRO A 1 99 ? 0.567 -4.200 10.390 1.00 92.81 99 PRO A N 1
ATOM 777 C CA . PRO A 1 99 ? -0.009 -4.839 11.569 1.00 92.81 99 PRO A CA 1
ATOM 778 C C . PRO A 1 99 ? 0.577 -4.307 12.881 1.00 92.81 99 PRO A C 1
ATOM 780 O O . PRO A 1 99 ? -0.185 -4.020 13.809 1.00 92.81 99 PRO A O 1
ATOM 783 N N . ALA A 1 100 ? 1.899 -4.110 12.950 1.00 91.81 100 ALA A N 1
ATOM 784 C CA . ALA A 1 100 ? 2.554 -3.543 14.127 1.00 91.81 100 ALA A CA 1
ATOM 785 C C . ALA A 1 100 ? 2.060 -2.114 14.414 1.00 91.81 100 ALA A C 1
ATOM 787 O O . ALA A 1 100 ? 1.602 -1.826 15.521 1.00 91.81 100 ALA A O 1
ATOM 788 N N . ARG A 1 101 ? 2.030 -1.244 13.397 1.00 91.25 101 ARG A N 1
ATOM 789 C CA . ARG A 1 101 ? 1.552 0.146 13.533 1.00 91.25 101 ARG A CA 1
ATOM 790 C C . ARG A 1 101 ? 0.076 0.235 13.918 1.00 91.25 101 ARG A C 1
ATOM 792 O O . ARG A 1 101 ? -0.314 1.116 14.687 1.00 91.25 101 ARG A O 1
ATOM 799 N N . VAL A 1 102 ? -0.758 -0.657 13.385 1.00 91.31 102 VAL A N 1
ATOM 800 C CA . VAL A 1 102 ? -2.176 -0.750 13.755 1.00 91.31 102 VAL A CA 1
ATOM 801 C C . VAL 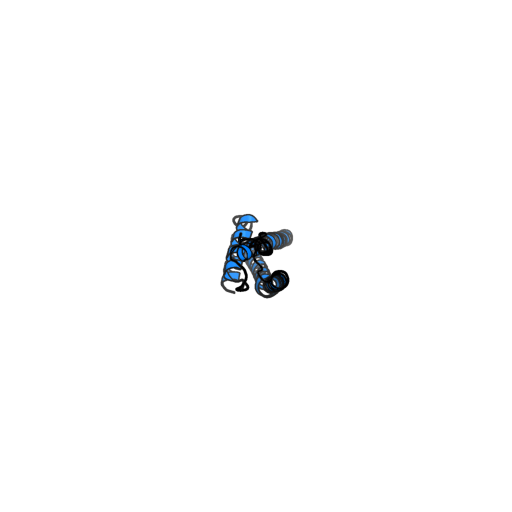A 1 102 ? -2.322 -1.178 15.217 1.00 91.31 102 VAL A C 1
ATOM 803 O O . VAL A 1 102 ? -3.123 -0.584 15.943 1.00 91.31 102 VAL A O 1
ATOM 806 N N . ALA A 1 103 ? -1.550 -2.174 15.663 1.00 89.56 103 ALA A N 1
ATOM 807 C CA . ALA A 1 103 ? -1.572 -2.648 17.044 1.00 89.56 103 ALA A CA 1
ATOM 808 C C . ALA A 1 103 ? -1.119 -1.563 18.035 1.00 89.56 103 ALA A C 1
ATOM 810 O O . ALA A 1 103 ? -1.796 -1.342 19.038 1.00 89.56 103 ALA A O 1
ATOM 811 N N . GLU A 1 104 ? -0.039 -0.842 17.727 1.00 87.06 104 GLU A N 1
ATOM 812 C CA . GLU A 1 104 ? 0.457 0.282 18.532 1.00 87.06 104 GLU A CA 1
ATOM 813 C C . GLU A 1 104 ? -0.602 1.380 18.684 1.00 87.06 104 GLU A C 1
ATOM 815 O O . GLU A 1 104 ? -0.984 1.741 19.798 1.00 87.06 104 GLU A O 1
ATOM 820 N N . GLN A 1 105 ? -1.178 1.852 17.575 1.00 84.38 105 GLN A N 1
ATOM 821 C CA . GLN A 1 105 ? -2.202 2.898 17.634 1.00 84.38 105 GLN A CA 1
ATOM 822 C C . GLN A 1 105 ? -3.485 2.448 18.343 1.00 84.38 105 GLN A C 1
ATOM 824 O O . GLN A 1 105 ? -4.220 3.281 18.880 1.00 84.38 105 GLN A O 1
ATOM 829 N N . ALA A 1 106 ? -3.798 1.151 18.331 1.00 82.69 106 ALA A N 1
ATOM 830 C CA . ALA A 1 106 ? -4.937 0.613 19.065 1.00 82.69 106 ALA A CA 1
ATOM 831 C C . ALA A 1 106 ? -4.719 0.624 20.590 1.00 82.69 106 ALA A C 1
ATOM 833 O O . ALA A 1 106 ? -5.703 0.692 21.327 1.00 82.69 106 ALA A O 1
ATOM 834 N N . ILE A 1 107 ? -3.466 0.581 21.058 1.00 79.50 107 ILE A N 1
ATOM 835 C CA . ILE A 1 107 ? -3.110 0.716 22.479 1.00 79.50 107 ILE A CA 1
ATOM 836 C C . ILE A 1 107 ? -3.228 2.180 22.918 1.00 79.50 107 ILE A C 1
ATOM 838 O O . ILE A 1 107 ? -3.840 2.455 23.952 1.00 79.50 107 ILE A O 1
ATOM 842 N N . ASP A 1 108 ? -2.692 3.105 22.119 1.00 69.75 108 ASP A N 1
ATOM 843 C CA . ASP A 1 108 ? -2.625 4.531 22.469 1.00 69.75 108 ASP A CA 1
ATOM 844 C C . ASP A 1 108 ? -3.987 5.238 22.399 1.00 69.75 108 ASP A C 1
ATOM 846 O O . ASP A 1 108 ? -4.284 6.126 23.201 1.00 69.75 108 ASP A O 1
ATOM 850 N N . ASP A 1 109 ? -4.850 4.816 21.475 1.00 66.38 109 ASP A N 1
ATOM 851 C CA . ASP A 1 109 ? -6.241 5.253 21.402 1.00 66.38 109 ASP A CA 1
ATOM 852 C C . ASP A 1 109 ? -7.130 4.058 21.015 1.00 66.38 109 ASP A C 1
ATOM 854 O O . ASP A 1 109 ? -7.278 3.754 19.826 1.00 66.38 109 ASP A O 1
ATOM 858 N N . PRO A 1 110 ? -7.777 3.377 21.976 1.00 61.78 110 PRO A N 1
ATOM 859 C CA . PRO A 1 110 ? -8.632 2.221 21.697 1.00 61.78 110 PRO A CA 1
ATOM 860 C C . PRO A 1 110 ? -9.967 2.575 21.012 1.00 61.78 110 PRO A C 1
ATOM 862 O O . PRO A 1 110 ? -10.820 1.702 20.845 1.00 61.78 110 PRO A O 1
ATOM 865 N N . GLY A 1 111 ? -10.174 3.831 20.599 1.00 57.88 111 GLY A N 1
ATOM 866 C CA . GLY A 1 111 ? -11.414 4.287 19.971 1.00 57.88 111 GLY A CA 1
ATOM 867 C C . GLY A 1 111 ? -12.306 5.050 20.941 1.00 57.88 111 GLY A C 1
ATOM 868 O O . GLY A 1 111 ? -13.537 4.967 20.858 1.00 57.88 111 GLY A O 1
ATOM 869 N N . ARG A 1 112 ? -11.712 5.820 21.864 1.00 53.53 112 ARG A N 1
ATOM 870 C CA . ARG A 1 112 ? -12.482 6.807 22.623 1.00 53.53 112 ARG A CA 1
ATOM 871 C C . ARG A 1 112 ? -12.751 7.953 21.659 1.00 53.53 112 ARG A C 1
ATOM 873 O O . ARG A 1 112 ? -11.960 8.879 21.562 1.00 53.53 112 ARG A O 1
ATOM 880 N N . GLY A 1 113 ? -13.830 7.819 20.886 1.00 50.09 113 GLY A N 1
ATOM 881 C CA . GLY A 1 113 ? -14.165 8.771 19.838 1.00 50.09 113 GLY A CA 1
ATOM 882 C C . GLY A 1 113 ? -14.076 10.207 20.344 1.00 50.09 113 GLY A C 1
ATOM 883 O O . GLY A 1 113 ? -14.345 10.477 21.516 1.00 50.09 113 GLY A O 1
ATOM 884 N N . GLU A 1 114 ? -13.798 11.135 19.435 1.00 44.97 114 GLU A N 1
ATOM 885 C CA . GLU A 1 114 ? -13.892 12.591 19.635 1.00 44.97 114 GLU A CA 1
ATOM 886 C C . GLU A 1 114 ? -15.335 13.057 19.961 1.00 44.97 114 GLU A C 1
ATOM 888 O O . GLU A 1 114 ? -15.731 14.202 19.752 1.00 44.97 114 GLU A O 1
ATOM 893 N N . GLY A 1 115 ? -16.168 12.155 20.480 1.00 43.69 115 GLY A N 1
ATOM 894 C CA . GLY A 1 115 ? -17.465 12.417 21.049 1.00 43.69 115 GLY A CA 1
ATOM 895 C C . GLY A 1 115 ? -17.331 13.253 22.313 1.00 43.69 115 GLY A C 1
ATOM 896 O O . GLY A 1 115 ? -17.114 12.744 23.408 1.00 43.69 115 GLY A O 1
ATOM 897 N N . SER A 1 116 ? -17.630 14.535 22.138 1.00 44.84 116 SER A N 1
ATOM 898 C CA . SER A 1 116 ? -18.243 15.392 23.145 1.00 44.84 116 SER A CA 1
ATOM 899 C C . SER A 1 116 ? -17.315 15.907 24.247 1.00 44.84 116 SER A C 1
ATOM 901 O O . SER A 1 116 ? -17.323 15.459 25.392 1.00 44.84 116 SER A O 1
ATOM 903 N N . MET A 1 117 ? -16.668 17.032 23.944 1.00 45.12 117 MET A N 1
ATOM 904 C CA . MET A 1 117 ? -16.255 18.031 24.936 1.00 45.12 117 MET A CA 1
ATOM 905 C C . MET A 1 117 ? -17.467 18.790 25.534 1.00 45.12 117 MET A C 1
ATOM 907 O O . MET A 1 117 ? -17.405 19.988 25.789 1.00 45.12 117 MET A O 1
ATOM 911 N N . THR A 1 118 ? -18.591 18.103 25.771 1.00 51.09 118 THR A N 1
ATOM 912 C CA . THR A 1 118 ? -19.700 18.600 26.599 1.00 51.09 118 THR A CA 1
ATOM 913 C C . THR A 1 118 ? -19.992 17.592 27.703 1.00 51.09 118 THR A C 1
ATOM 915 O O . THR A 1 118 ? -21.051 16.976 27.788 1.00 51.09 118 THR A O 1
ATOM 918 N N . ALA A 1 119 ? -19.026 17.428 28.606 1.00 41.44 119 ALA A N 1
ATOM 919 C CA . ALA A 1 119 ? -19.326 16.956 29.948 1.00 41.44 119 ALA A CA 1
ATOM 920 C C . ALA A 1 119 ? -20.130 18.055 30.667 1.00 41.44 119 ALA A C 1
ATOM 922 O O . ALA A 1 119 ? -19.610 18.811 31.484 1.00 41.44 119 ALA A O 1
ATOM 923 N N . CYS A 1 120 ? -21.417 18.177 30.339 1.00 50.19 120 CYS A N 1
ATOM 924 C CA . CYS A 1 120 ? -22.376 18.807 31.230 1.00 50.19 120 CYS A CA 1
ATOM 925 C C . CYS A 1 120 ? -22.547 17.871 32.427 1.00 50.19 120 CYS A C 1
ATOM 927 O O . CYS A 1 120 ? -23.387 16.975 32.415 1.00 50.19 120 CYS A O 1
ATOM 929 N N . SER A 1 121 ? -21.721 18.057 33.452 1.00 46.88 121 SER A N 1
ATOM 930 C CA . SER A 1 121 ? -21.921 17.452 34.766 1.00 46.88 121 SER A CA 1
ATOM 931 C C . SER A 1 121 ? -23.329 17.805 35.267 1.00 46.88 121 SER A C 1
ATOM 933 O O . SER A 1 121 ? -23.607 18.990 35.470 1.00 46.88 121 SER A O 1
ATOM 935 N N . PRO A 1 122 ? -24.240 16.847 35.516 1.00 48.84 122 PRO A N 1
ATOM 936 C CA . PRO A 1 122 ? -25.505 17.150 36.162 1.00 48.84 122 PRO A CA 1
ATOM 937 C C . PRO A 1 122 ? -25.283 17.192 37.677 1.00 48.84 122 PRO A C 1
ATOM 939 O O . PRO A 1 122 ? -25.775 16.350 38.421 1.00 48.84 122 PRO A O 1
ATOM 942 N N . THR A 1 123 ? -24.554 18.206 38.143 1.00 47.62 123 THR A N 1
ATOM 943 C CA . THR A 1 123 ? -24.385 18.479 39.578 1.00 47.62 123 THR A CA 1
ATOM 944 C C . THR A 1 123 ? -24.779 19.916 39.899 1.00 47.62 123 THR A C 1
ATOM 946 O O . THR A 1 123 ? -24.025 20.639 40.530 1.00 47.62 123 THR A O 1
ATOM 949 N N . GLN A 1 124 ? -25.963 20.360 39.463 1.00 51.22 124 GLN A N 1
ATOM 950 C CA . GLN A 1 124 ? -26.527 21.665 39.854 1.00 51.22 124 GLN A CA 1
ATOM 951 C C . GLN A 1 124 ? -28.071 21.672 39.896 1.00 51.22 124 GLN A C 1
ATOM 953 O O . GLN A 1 124 ? -28.722 22.605 39.438 1.00 51.22 124 GLN A O 1
ATOM 958 N N . ARG A 1 125 ? -28.708 20.634 40.466 1.00 49.59 125 ARG A N 1
ATOM 959 C CA . ARG A 1 125 ? -30.172 20.670 40.705 1.00 49.59 125 ARG A CA 1
ATOM 960 C C . ARG A 1 125 ? -30.643 20.335 42.119 1.00 49.59 125 ARG A C 1
ATOM 962 O O . ARG A 1 125 ? -31.842 20.212 42.344 1.00 49.59 125 ARG A O 1
ATOM 969 N N . TRP A 1 126 ? -29.729 20.289 43.085 1.00 50.34 126 TRP A N 1
ATOM 970 C CA . TRP A 1 126 ? -30.055 20.111 44.503 1.00 50.34 126 TRP A CA 1
ATOM 971 C C . TRP A 1 126 ? -29.730 21.357 45.323 1.00 50.34 126 TRP A C 1
ATOM 973 O O . TRP A 1 126 ? -28.886 21.305 46.202 1.00 50.34 126 TRP A O 1
ATOM 983 N N . LEU A 1 127 ? -30.396 22.476 45.030 1.00 48.97 127 LEU A N 1
ATOM 984 C CA . LEU A 1 127 ? -30.565 23.597 45.969 1.00 48.97 127 LEU A CA 1
ATOM 985 C C . LEU A 1 127 ? -31.703 24.514 45.493 1.00 48.97 127 LEU A C 1
ATOM 987 O O . LEU A 1 127 ? -31.532 25.703 45.272 1.00 48.97 127 LEU A O 1
ATOM 991 N N . ASN A 1 128 ? -32.895 23.943 45.303 1.00 47.03 128 ASN A N 1
ATOM 992 C CA . ASN A 1 128 ? -34.120 24.733 45.430 1.00 47.03 128 ASN A CA 1
ATOM 993 C C . ASN A 1 128 ? -35.287 23.853 45.893 1.00 47.03 128 ASN A C 1
ATOM 995 O O . ASN A 1 128 ? -36.218 23.537 45.156 1.00 47.03 128 ASN A O 1
ATOM 999 N N . ARG A 1 129 ? -35.197 23.385 47.140 1.00 47.81 129 ARG A N 1
ATOM 1000 C CA . ARG A 1 129 ? -36.349 22.856 47.873 1.00 47.81 129 ARG A CA 1
ATOM 1001 C C . ARG A 1 129 ? -36.191 23.197 49.352 1.00 47.81 129 ARG A C 1
ATOM 1003 O O . ARG A 1 129 ? -35.453 22.515 50.055 1.00 47.81 129 ARG A O 1
ATOM 1010 N N . ARG A 1 130 ? -36.874 24.275 49.749 1.00 44.56 130 ARG A N 1
ATOM 1011 C CA . ARG A 1 130 ? -37.295 24.766 51.084 1.00 44.56 130 ARG A CA 1
ATOM 1012 C C . ARG A 1 130 ? -37.386 26.288 50.893 1.00 44.56 130 ARG A C 1
ATOM 1014 O O . ARG A 1 130 ? -36.368 26.915 50.667 1.00 44.56 130 ARG A O 1
ATOM 1021 N N . VAL A 1 131 ? -38.543 26.935 50.846 1.00 46.81 131 VAL A N 1
ATOM 1022 C CA . VAL A 1 131 ? -39.670 26.827 51.770 1.00 46.81 131 VAL A CA 1
ATOM 1023 C C . VAL A 1 131 ? -40.953 27.211 51.028 1.00 46.81 131 VAL A C 1
ATOM 1025 O O . VAL A 1 131 ? -41.071 28.314 50.509 1.00 46.81 131 VAL A O 1
ATOM 1028 N N . ALA A 1 132 ? -41.925 26.309 51.022 1.00 45.25 132 ALA A N 1
ATOM 1029 C CA . ALA A 1 132 ? -43.331 26.675 50.992 1.00 45.25 132 ALA A CA 1
ATOM 1030 C C . ALA A 1 132 ? -43.954 25.979 52.198 1.00 45.25 132 ALA A C 1
ATOM 1032 O O . ALA A 1 132 ? -43.844 24.758 52.252 1.00 45.25 132 ALA A O 1
ATOM 1033 N N . THR A 1 133 ? -44.511 26.746 53.145 1.00 44.12 133 THR A N 1
ATOM 1034 C CA . THR A 1 133 ? -45.816 26.500 53.798 1.00 44.12 133 THR A CA 1
ATOM 1035 C C . THR A 1 133 ? -46.079 27.470 54.964 1.00 44.12 133 THR A C 1
ATOM 1037 O O . THR A 1 133 ? -45.265 27.503 55.879 1.00 44.12 133 THR A O 1
ATOM 1040 N N . PHE A 1 134 ? -47.253 28.134 54.906 1.00 35.88 134 PHE A N 1
ATOM 1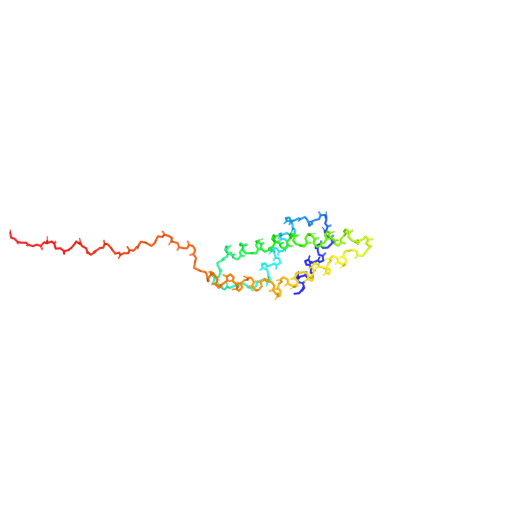041 C CA . PHE A 1 134 ? -48.207 28.521 55.980 1.00 35.88 134 PHE A CA 1
ATOM 1042 C C . PHE A 1 134 ? -47.676 29.363 57.167 1.00 35.88 134 PHE A C 1
ATOM 1044 O O . PHE A 1 134 ? -46.726 28.964 57.827 1.00 35.88 134 PHE A O 1
ATOM 1051 N N . TRP A 1 135 ? -48.236 30.526 57.524 1.00 46.50 135 TRP A N 1
ATOM 1052 C CA . TRP A 1 135 ? -49.638 30.916 57.768 1.00 46.50 135 TRP A CA 1
ATOM 1053 C C . TRP A 1 135 ? -49.924 32.356 57.325 1.00 46.50 135 TRP A C 1
ATOM 1055 O O . TRP A 1 135 ? -48.994 33.187 57.416 1.00 46.50 135 TRP A O 1
#

Organism: NCBI:txid1807

Radius of gyration: 25.44 Å; chains: 1; bounding box: 72×43×78 Å

Sequence (135 aa):
MIRVVDCAERIAAGWGQNYHHTALATAISDLYNDLIAFPAAWPPHRRNSFTLGAADTAACELTTLLDDYLDTYIDSKVEDSLSMLAEDYFIWQIDDLLPARVAEQAIDDPGRGEGSMTACSPTQRWLNRRVATFW

Secondary structure (DSSP, 8-state):
-HHHHHHHHHHHHTBTTTB-HHHHHHHHHHHHHHH----TTS-HHHHHHHHHHHHHHHHHHHHHHHHHHHHH---TTHHHHHHHHHHHHHHHIIIIIH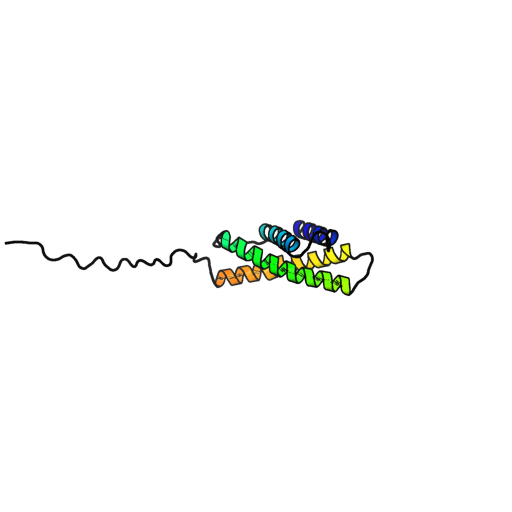HHHHHHHHHH-S---S--S--------SS--------